Protein AF-A0A661JC10-F1 (afdb_monomer_lite)

Foldseek 3Di:
DVVVVVVVVVVVVVVVVVVVVVVVVVVDDDDDPVRVVVVCVVVVVVCVVVVVVVVVVCCVPPVVVVVVD

Secondary structure (DSSP, 8-state):
-HHHHHHHHHHHHHHHHHHHHHHHHHHSPPPPHHHHHHHHHHHHHHHHHHHHHHHHHHIIIIITTTT--

Sequence (69 aa):
MALDISTKNISARVSDTINEYLRVLKLARKPTREEFTMISKIAGAGLILIGVLGFIIYLLVTVLPGNLY

pLDDT: mean 85.33, std 11.1, range [57.0, 97.5]

Radius of gyration: 26.68 Å; chains: 1; bounding box: 41×21×78 Å

Structure (mmCIF, N/CA/C/O backbone):
data_AF-A0A661JC10-F1
#
_entry.id   AF-A0A661JC10-F1
#
loop_
_atom_site.group_PDB
_atom_site.id
_atom_site.type_symbol
_atom_site.label_atom_id
_atom_site.label_alt_id
_atom_site.label_comp_id
_atom_site.label_asym_id
_atom_site.label_entity_id
_atom_site.label_seq_id
_atom_site.pdbx_PDB_ins_code
_atom_site.Cartn_x
_atom_site.Cartn_y
_atom_site.Cartn_z
_atom_site.occupancy
_atom_site.B_iso_or_equiv
_atom_site.auth_seq_id
_atom_site.auth_comp_id
_atom_site.auth_asym_id
_atom_site.auth_atom_id
_atom_site.pdbx_PDB_model_num
ATOM 1 N N . MET A 1 1 ? 2.882 -15.637 48.580 1.00 61.56 1 MET A N 1
ATOM 2 C CA . MET A 1 1 ? 1.975 -14.481 48.762 1.00 61.56 1 MET A CA 1
ATOM 3 C C . MET A 1 1 ? 2.384 -13.269 47.920 1.00 61.56 1 MET A C 1
ATOM 5 O O . MET A 1 1 ? 1.565 -12.808 47.145 1.00 61.56 1 MET A O 1
ATOM 9 N N . ALA A 1 2 ? 3.637 -12.790 47.974 1.00 64.31 2 ALA A N 1
ATOM 10 C CA . ALA A 1 2 ? 4.085 -11.630 47.178 1.00 64.31 2 ALA A CA 1
ATOM 11 C C . ALA A 1 2 ? 4.131 -11.852 45.643 1.00 64.31 2 ALA A C 1
ATOM 13 O O . ALA A 1 2 ? 3.880 -10.922 44.882 1.00 64.31 2 ALA A O 1
ATOM 14 N N . LEU A 1 3 ? 4.399 -13.082 45.178 1.00 68.75 3 LEU A N 1
ATOM 15 C CA . LEU A 1 3 ? 4.453 -13.415 43.741 1.00 68.75 3 LEU A CA 1
ATOM 16 C C . LEU A 1 3 ? 3.067 -13.439 43.062 1.00 68.75 3 LEU A C 1
ATOM 18 O O . LEU A 1 3 ? 2.938 -13.063 41.898 1.00 68.75 3 LEU A O 1
ATOM 22 N N . ASP A 1 4 ? 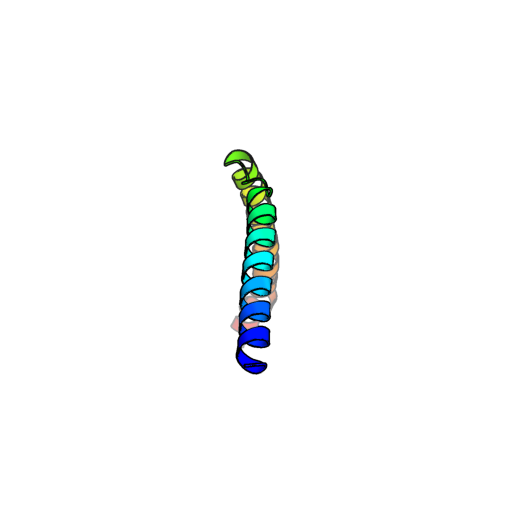2.022 -13.822 43.802 1.00 67.81 4 ASP A N 1
ATOM 23 C CA . ASP A 1 4 ? 0.631 -13.843 43.320 1.00 67.81 4 ASP A CA 1
ATOM 24 C C . ASP A 1 4 ? 0.095 -12.418 43.089 1.00 67.81 4 ASP A C 1
ATOM 26 O O . ASP A 1 4 ? -0.516 -12.125 42.064 1.00 67.81 4 ASP A O 1
ATOM 30 N N . ILE A 1 5 ? 0.445 -11.483 43.982 1.00 72.25 5 ILE A N 1
ATOM 31 C CA . ILE A 1 5 ? 0.072 -10.063 43.881 1.00 72.25 5 ILE A CA 1
ATOM 32 C C . ILE A 1 5 ? 0.704 -9.405 42.642 1.00 72.25 5 ILE A C 1
ATOM 34 O O . ILE A 1 5 ? 0.035 -8.640 41.946 1.00 72.25 5 ILE A O 1
ATOM 38 N N . SER A 1 6 ? 1.969 -9.719 42.332 1.00 71.81 6 SER A N 1
ATOM 39 C CA . SER A 1 6 ? 2.650 -9.201 41.134 1.00 71.81 6 SER A CA 1
ATOM 40 C C . SER A 1 6 ? 2.022 -9.748 39.846 1.00 71.81 6 SER A C 1
ATOM 42 O O . SER A 1 6 ? 1.691 -8.975 38.947 1.00 71.81 6 SER A O 1
ATOM 44 N N . THR A 1 7 ? 1.744 -11.055 39.792 1.00 70.12 7 THR A N 1
ATOM 45 C CA . THR A 1 7 ? 1.117 -11.7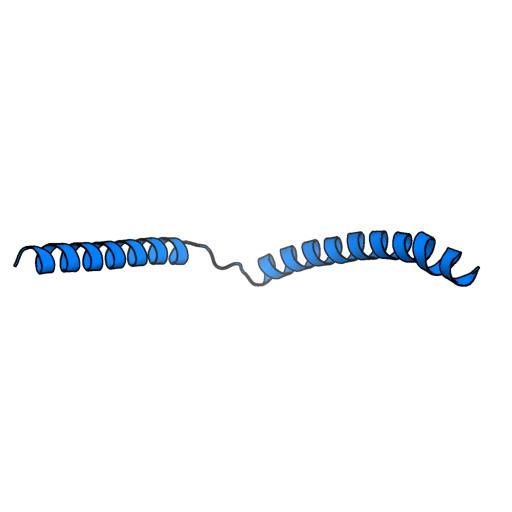06 38.626 1.00 70.12 7 THR A CA 1
ATOM 46 C C . THR A 1 7 ? -0.302 -11.183 38.378 1.00 70.12 7 THR A C 1
ATOM 48 O O . THR A 1 7 ? -0.666 -10.872 37.241 1.00 70.12 7 THR A O 1
ATOM 51 N N . LYS A 1 8 ? -1.092 -10.987 39.441 1.00 71.88 8 LYS A N 1
ATOM 52 C CA . LYS A 1 8 ? -2.447 -10.427 39.354 1.00 71.88 8 LYS A CA 1
ATOM 53 C C . LYS A 1 8 ? -2.439 -8.975 38.858 1.00 71.88 8 LYS A C 1
ATOM 55 O O . LYS A 1 8 ? -3.248 -8.638 37.998 1.00 71.88 8 LYS A O 1
ATOM 60 N N . ASN A 1 9 ? -1.495 -8.147 39.321 1.00 73.19 9 ASN A N 1
ATOM 61 C CA . ASN A 1 9 ? -1.329 -6.752 38.882 1.00 73.19 9 ASN A CA 1
ATOM 62 C C . ASN A 1 9 ? -0.890 -6.654 37.408 1.00 73.19 9 ASN A C 1
ATOM 64 O O . ASN A 1 9 ? -1.423 -5.839 36.660 1.00 73.19 9 ASN A O 1
ATOM 68 N N . ILE A 1 10 ? 0.007 -7.536 36.954 1.00 76.88 10 ILE A N 1
ATOM 69 C CA . ILE A 1 10 ? 0.420 -7.605 35.543 1.00 76.88 10 ILE A CA 1
ATOM 70 C C . ILE A 1 10 ? -0.753 -8.043 34.653 1.00 76.88 10 ILE A C 1
ATOM 72 O O . ILE A 1 10 ? -1.007 -7.410 33.629 1.00 76.88 10 ILE A O 1
ATOM 76 N N . SER A 1 11 ? -1.516 -9.068 35.056 1.00 74.50 11 SER A N 1
ATOM 77 C CA . SER A 1 11 ? -2.693 -9.523 34.293 1.00 74.50 11 SER A CA 1
ATOM 78 C C . SER A 1 11 ? -3.795 -8.457 34.212 1.00 74.50 11 SER A C 1
ATOM 80 O O . SER A 1 11 ? -4.427 -8.293 33.165 1.00 74.50 11 SER A O 1
ATOM 82 N N . ALA A 1 12 ? -3.978 -7.687 35.291 1.00 77.69 12 ALA A N 1
ATOM 83 C CA . ALA A 1 12 ? -4.917 -6.574 35.342 1.00 77.69 12 ALA A CA 1
ATOM 84 C C . ALA A 1 12 ? -4.476 -5.445 34.399 1.00 77.69 12 ALA A C 1
ATOM 86 O O . ALA A 1 12 ? -5.249 -5.039 33.537 1.00 77.69 12 ALA A O 1
ATOM 87 N N . ARG A 1 13 ? -3.199 -5.038 34.457 1.00 77.62 13 ARG A N 1
ATOM 88 C CA . ARG A 1 13 ? -2.629 -4.013 33.566 1.00 77.62 13 ARG A CA 1
ATOM 89 C C . ARG A 1 13 ? -2.753 -4.371 32.085 1.00 77.62 13 ARG A C 1
ATOM 91 O O . ARG A 1 13 ? -3.157 -3.526 31.297 1.00 77.62 13 ARG A O 1
ATOM 98 N N . VAL A 1 14 ? -2.440 -5.612 31.700 1.00 81.81 14 VAL A N 1
ATOM 99 C CA . VAL A 1 14 ? -2.553 -6.057 30.296 1.00 81.81 14 VAL A CA 1
ATOM 100 C C . VAL A 1 14 ? -4.010 -6.026 29.826 1.00 81.81 14 VAL A C 1
ATOM 102 O O . VAL A 1 14 ? -4.287 -5.593 28.707 1.00 81.81 14 VAL A O 1
ATOM 105 N N . SER A 1 15 ? -4.950 -6.425 30.685 1.00 82.00 15 SER A N 1
ATOM 106 C CA . SER A 1 15 ? -6.384 -6.384 30.372 1.00 82.00 15 SER A CA 1
ATOM 107 C C . SER A 1 15 ? -6.897 -4.949 30.196 1.00 82.00 15 SER A C 1
ATOM 109 O O . SER A 1 15 ? -7.684 -4.686 29.283 1.00 82.00 15 SER A O 1
ATOM 111 N N . ASP A 1 16 ? -6.426 -4.009 31.016 1.00 84.75 16 ASP A N 1
ATOM 112 C CA . ASP A 1 16 ? -6.773 -2.588 30.905 1.00 84.75 16 ASP A CA 1
ATOM 113 C C . ASP A 1 16 ? -6.226 -1.976 29.607 1.00 84.75 16 ASP A C 1
ATOM 115 O O . ASP A 1 16 ? -6.962 -1.320 28.866 1.00 84.75 16 ASP A O 1
ATOM 119 N N . THR A 1 17 ? -4.968 -2.274 29.267 1.00 84.06 17 THR A N 1
ATOM 120 C CA . THR A 1 17 ? -4.319 -1.788 28.042 1.00 84.06 17 THR A CA 1
ATOM 121 C C . THR A 1 17 ? -5.004 -2.305 26.771 1.00 84.06 17 THR A C 1
ATOM 123 O O . THR A 1 17 ? -5.232 -1.545 25.829 1.00 84.06 17 THR A O 1
ATOM 126 N N . ILE A 1 18 ? -5.399 -3.583 26.729 1.00 86.81 18 ILE A N 1
ATOM 127 C CA . ILE A 1 18 ? -6.135 -4.137 25.579 1.00 86.81 18 ILE A CA 1
ATOM 128 C C . ILE A 1 18 ? -7.500 -3.454 25.429 1.00 86.81 18 ILE A C 1
ATOM 130 O O . ILE A 1 18 ? -7.907 -3.118 24.315 1.00 86.81 18 ILE A O 1
ATOM 134 N N . ASN A 1 19 ? -8.203 -3.201 26.535 1.00 88.38 19 ASN A N 1
ATOM 135 C CA . ASN A 1 19 ? -9.481 -2.492 26.500 1.00 88.38 19 ASN A CA 1
ATOM 136 C C . ASN A 1 19 ? -9.343 -1.045 26.008 1.00 88.38 19 ASN A C 1
ATOM 138 O O . ASN A 1 19 ? -10.222 -0.560 25.289 1.00 88.38 19 ASN A O 1
ATOM 142 N N . GLU A 1 20 ? -8.249 -0.366 26.350 1.00 87.44 20 GLU A N 1
ATOM 143 C CA . GLU A 1 20 ? -7.936 0.974 25.852 1.00 87.44 20 GLU A CA 1
ATOM 144 C C . GLU A 1 20 ? -7.697 0.972 24.332 1.00 87.44 20 GLU A C 1
ATOM 146 O O . GLU A 1 20 ? -8.352 1.729 23.608 1.00 87.44 20 GLU A O 1
ATOM 151 N N . TYR A 1 21 ? -6.881 0.046 23.811 1.00 90.50 21 TYR A N 1
ATOM 152 C CA . TYR A 1 21 ? -6.679 -0.106 22.362 1.00 90.50 21 TYR A CA 1
ATOM 153 C C . TYR A 1 21 ? -7.967 -0.454 21.616 1.00 90.50 21 TYR A C 1
ATOM 155 O O . TYR A 1 21 ? -8.229 0.088 20.542 1.00 90.50 21 TYR A O 1
ATOM 163 N N . LEU A 1 22 ? -8.814 -1.313 22.187 1.00 90.25 22 LEU A N 1
ATOM 164 C CA . LEU A 1 22 ? -10.110 -1.640 21.596 1.00 90.25 22 LEU A CA 1
ATOM 165 C C . LEU A 1 22 ? -11.033 -0.421 21.514 1.00 90.25 22 LEU A C 1
ATOM 167 O O . LEU A 1 22 ? -11.789 -0.312 20.549 1.00 90.25 22 LEU A O 1
ATOM 171 N N . ARG A 1 23 ? -10.991 0.507 22.479 1.00 92.06 23 ARG A N 1
ATOM 172 C CA . ARG A 1 23 ? -11.747 1.769 22.385 1.00 92.06 23 ARG A CA 1
ATOM 173 C C . ARG A 1 23 ? -11.222 2.641 21.250 1.00 92.06 23 ARG A C 1
ATOM 175 O O . ARG A 1 23 ? -12.030 3.143 20.477 1.00 92.06 23 ARG A O 1
ATOM 182 N N . VAL A 1 24 ? -9.904 2.756 21.095 1.00 92.81 24 VAL A N 1
ATOM 183 C CA . VAL A 1 24 ? -9.290 3.515 19.991 1.00 92.81 24 VAL A CA 1
ATOM 184 C C . VAL A 1 24 ? -9.645 2.907 18.630 1.00 92.81 24 VAL A C 1
ATOM 186 O O . VAL A 1 24 ? -10.083 3.621 17.732 1.00 92.81 24 VAL A O 1
ATOM 189 N N . LEU A 1 25 ? -9.550 1.583 18.486 1.00 89.31 25 LEU A N 1
ATOM 190 C CA . LEU A 1 25 ? -9.936 0.881 17.256 1.00 89.31 25 LEU A CA 1
ATOM 191 C C . LEU A 1 25 ? -11.436 1.007 16.950 1.00 89.31 25 LEU A C 1
ATOM 193 O O . LEU A 1 25 ? -11.818 1.045 15.785 1.00 89.31 25 LEU A O 1
ATOM 197 N N . LYS A 1 26 ? -12.292 1.101 17.975 1.00 87.69 26 LYS A N 1
ATOM 198 C CA . LYS A 1 26 ? -13.733 1.367 17.810 1.00 87.69 26 LYS A CA 1
ATOM 199 C C . LYS A 1 26 ? -14.040 2.827 17.462 1.00 87.69 26 LYS A C 1
ATOM 201 O O . LYS A 1 26 ? -15.058 3.081 16.827 1.00 87.69 26 LYS A O 1
ATOM 206 N N . LEU A 1 27 ? -13.190 3.769 17.878 1.00 92.50 27 LEU A N 1
ATOM 207 C CA . LEU A 1 27 ? -13.272 5.180 17.483 1.00 92.50 27 LEU A CA 1
ATOM 208 C C . LEU A 1 27 ? -12.785 5.401 16.046 1.00 92.50 27 LEU A C 1
ATOM 210 O O . LEU A 1 27 ? -13.190 6.372 15.407 1.00 92.50 27 LEU A O 1
ATOM 214 N N . ALA A 1 28 ? -11.941 4.507 15.524 1.00 89.31 28 ALA A N 1
ATOM 215 C CA . ALA A 1 28 ? -11.517 4.558 14.136 1.00 89.31 28 ALA A CA 1
ATOM 216 C C . ALA A 1 28 ? -12.729 4.414 13.200 1.00 89.31 28 ALA A C 1
ATOM 218 O O . ALA A 1 28 ? -13.523 3.474 13.278 1.00 89.31 28 ALA A O 1
ATOM 219 N N . ARG A 1 29 ? -12.871 5.372 12.283 1.00 84.50 29 ARG A N 1
ATOM 220 C CA . ARG A 1 29 ? -13.931 5.382 11.276 1.00 84.50 29 ARG A CA 1
ATOM 221 C C . ARG A 1 29 ? -13.701 4.231 10.295 1.00 84.50 29 ARG A C 1
ATOM 223 O O . ARG A 1 29 ? -12.699 4.210 9.586 1.00 84.50 29 ARG A O 1
ATOM 230 N N . LYS A 1 30 ? -14.654 3.300 10.198 1.00 88.81 30 LYS A N 1
ATOM 231 C CA . LYS A 1 30 ? -14.682 2.333 9.092 1.00 88.81 30 LYS A CA 1
ATOM 232 C C . LYS A 1 30 ? -14.951 3.096 7.782 1.00 88.81 30 LYS A C 1
ATOM 234 O O . LYS A 1 30 ? -15.966 3.798 7.735 1.00 88.81 30 LYS A O 1
ATOM 239 N N . PRO A 1 31 ? -14.095 2.972 6.749 1.00 84.75 31 PRO A N 1
ATOM 240 C CA . PRO A 1 31 ? -14.296 3.681 5.489 1.00 84.75 31 PRO A CA 1
ATOM 241 C C . PRO A 1 31 ? -15.600 3.231 4.827 1.00 84.75 31 PRO A C 1
ATOM 243 O O . PRO A 1 31 ? -15.975 2.049 4.905 1.00 84.75 31 PRO A O 1
ATOM 246 N N . THR A 1 32 ? -16.298 4.164 4.184 1.00 91.19 32 THR A N 1
ATOM 247 C CA . THR A 1 32 ? -17.464 3.825 3.357 1.00 91.19 32 THR A CA 1
ATOM 248 C C . THR A 1 32 ? -17.016 3.093 2.091 1.00 91.19 32 THR A C 1
ATOM 250 O O . THR A 1 32 ? -15.831 3.074 1.735 1.00 91.19 32 THR A O 1
ATOM 253 N N . ARG A 1 33 ? -17.945 2.416 1.407 1.00 90.44 33 ARG A N 1
ATOM 254 C CA . ARG A 1 33 ? -17.599 1.663 0.189 1.00 90.44 33 ARG A CA 1
ATOM 255 C C . ARG A 1 33 ? -17.156 2.606 -0.927 1.00 90.44 33 ARG A C 1
ATOM 257 O O . ARG A 1 33 ? -16.255 2.262 -1.685 1.00 90.44 33 ARG A O 1
ATOM 264 N N . GLU A 1 34 ? -17.716 3.804 -0.955 1.00 91.94 34 GLU A N 1
ATOM 265 C CA . GLU A 1 34 ? -17.411 4.872 -1.897 1.00 91.94 34 GLU A CA 1
ATOM 266 C C . GLU A 1 34 ? -15.988 5.414 -1.685 1.00 91.94 34 GLU A C 1
ATOM 268 O O . GLU A 1 34 ? -15.206 5.469 -2.638 1.00 91.94 34 GLU A O 1
ATOM 273 N N . GLU A 1 35 ? -15.619 5.732 -0.437 1.00 90.81 35 GLU A N 1
ATOM 274 C CA . GLU A 1 35 ? -14.264 6.173 -0.063 1.00 90.81 35 GLU A CA 1
ATOM 275 C C . GLU A 1 35 ? -13.221 5.102 -0.396 1.00 90.81 35 GLU A C 1
ATOM 277 O O . GLU A 1 35 ? -12.186 5.390 -1.002 1.00 90.81 35 GLU A O 1
ATOM 282 N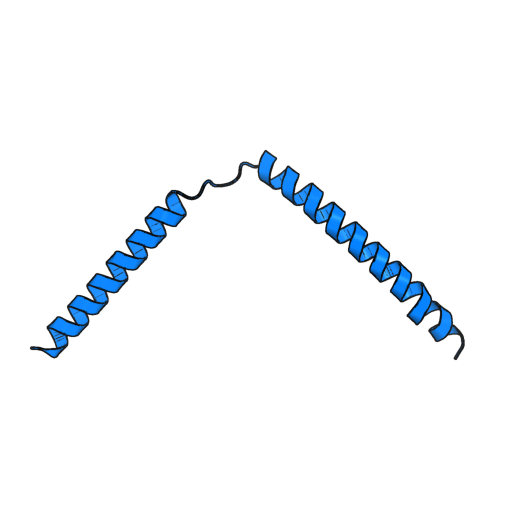 N . PHE A 1 36 ? -13.517 3.845 -0.054 1.00 92.19 36 PHE A N 1
ATOM 283 C CA . PHE A 1 36 ? -12.634 2.724 -0.354 1.00 92.19 36 PHE A CA 1
ATOM 284 C C . PHE A 1 36 ? -12.412 2.581 -1.862 1.00 92.19 36 PHE A C 1
ATOM 286 O O . PHE A 1 36 ? -11.270 2.526 -2.313 1.00 92.19 36 PHE A O 1
ATOM 293 N N . THR A 1 37 ? -13.483 2.581 -2.659 1.00 93.94 37 THR A N 1
ATOM 294 C CA . THR A 1 37 ? -13.377 2.468 -4.117 1.00 93.94 37 THR A CA 1
ATOM 295 C C . THR A 1 37 ? -12.623 3.643 -4.736 1.00 93.94 37 THR A C 1
ATOM 297 O O . THR A 1 37 ? -11.875 3.432 -5.691 1.00 93.94 37 THR A O 1
ATOM 300 N N . MET A 1 38 ? -12.767 4.861 -4.210 1.00 95.12 38 MET A N 1
ATOM 301 C CA . MET A 1 38 ? -12.005 6.017 -4.688 1.00 95.12 38 MET A CA 1
ATOM 302 C C . MET A 1 38 ? -10.500 5.824 -4.470 1.00 95.12 38 MET A C 1
ATOM 304 O O . MET A 1 38 ? -9.720 5.946 -5.417 1.00 95.12 38 MET A O 1
ATOM 308 N N . ILE A 1 39 ? -10.098 5.441 -3.256 1.00 94.94 39 ILE A N 1
ATOM 309 C CA . ILE A 1 39 ? -8.690 5.197 -2.918 1.00 94.94 39 ILE A CA 1
ATOM 310 C C . ILE A 1 39 ? -8.145 4.011 -3.724 1.00 94.94 39 ILE A C 1
ATOM 312 O O . ILE A 1 39 ? -7.065 4.111 -4.303 1.00 94.94 39 ILE A O 1
ATOM 316 N N . SER A 1 40 ? -8.896 2.911 -3.829 1.00 95.62 40 SER A N 1
ATOM 317 C CA . SER A 1 40 ? -8.489 1.733 -4.605 1.00 95.62 40 SER A CA 1
ATOM 318 C C . SER A 1 40 ? -8.308 2.036 -6.091 1.00 95.62 40 SER A C 1
ATOM 320 O O . SER A 1 40 ? -7.383 1.508 -6.700 1.00 95.62 40 SER A O 1
ATOM 322 N N . LYS A 1 41 ? -9.147 2.895 -6.685 1.00 95.62 41 LYS A N 1
ATOM 323 C CA . LYS A 1 41 ? -8.994 3.316 -8.088 1.00 95.62 41 LYS A CA 1
ATOM 324 C C . LYS A 1 41 ? -7.703 4.103 -8.300 1.00 95.62 41 LYS A C 1
ATOM 326 O O . LYS A 1 41 ? -6.978 3.826 -9.249 1.00 95.62 41 LYS A O 1
ATOM 331 N N . ILE A 1 42 ? -7.404 5.048 -7.410 1.00 96.19 42 ILE A N 1
ATOM 332 C CA . ILE A 1 42 ? -6.194 5.879 -7.495 1.00 96.19 42 ILE A CA 1
ATOM 333 C C . ILE A 1 42 ? -4.941 5.026 -7.256 1.00 96.19 42 ILE A C 1
ATOM 335 O O . ILE A 1 42 ? -3.990 5.095 -8.032 1.00 96.19 42 ILE A O 1
ATOM 339 N N . ALA A 1 43 ? -4.957 4.169 -6.232 1.00 96.50 43 ALA A N 1
ATOM 340 C CA . ALA A 1 43 ? -3.862 3.246 -5.941 1.00 96.50 43 ALA A CA 1
ATOM 341 C C . ALA A 1 43 ? -3.638 2.246 -7.086 1.00 96.50 43 ALA A C 1
ATOM 343 O O . ALA A 1 43 ? -2.505 2.037 -7.512 1.00 96.50 43 ALA A O 1
ATOM 344 N N . GLY A 1 44 ? -4.716 1.675 -7.630 1.00 97.00 44 GLY A N 1
ATOM 345 C CA . GLY A 1 44 ? -4.657 0.774 -8.779 1.00 97.00 44 GLY A CA 1
ATOM 346 C C . GLY A 1 44 ? -4.085 1.454 -10.022 1.00 97.00 44 GLY A C 1
ATOM 347 O O . GLY A 1 44 ? -3.215 0.888 -10.679 1.00 97.00 44 GLY A O 1
ATOM 348 N N . ALA A 1 45 ? -4.496 2.693 -10.305 1.00 97.31 45 ALA A N 1
ATOM 349 C CA . ALA A 1 45 ? -3.935 3.478 -11.402 1.00 97.31 45 ALA A CA 1
ATOM 350 C C . ALA A 1 45 ? -2.429 3.739 -11.212 1.00 97.31 45 ALA A C 1
ATOM 352 O O . ALA A 1 45 ? -1.660 3.590 -12.161 1.00 97.31 45 ALA A O 1
ATOM 353 N N . GLY A 1 46 ? -1.994 4.056 -9.988 1.00 96.88 46 GLY A N 1
ATOM 354 C CA . GLY A 1 46 ? -0.577 4.242 -9.660 1.00 96.88 46 GLY A CA 1
ATOM 355 C C . GLY A 1 46 ? 0.257 2.971 -9.844 1.00 96.88 46 GLY A C 1
ATOM 356 O O . GLY A 1 46 ? 1.330 3.021 -10.445 1.00 96.88 46 GLY A O 1
ATOM 357 N N . LEU A 1 47 ? -0.255 1.821 -9.394 1.00 97.31 47 LEU A N 1
ATOM 358 C CA . LEU A 1 47 ? 0.410 0.525 -9.572 1.00 97.31 47 LEU A CA 1
ATOM 359 C C . LEU A 1 47 ? 0.552 0.151 -11.050 1.00 97.31 47 LEU A C 1
ATOM 361 O O . LEU A 1 47 ? 1.622 -0.293 -11.460 1.00 97.31 47 LEU A O 1
ATOM 365 N N . ILE A 1 48 ? -0.495 0.361 -11.853 1.00 97.50 48 ILE A N 1
ATOM 366 C CA . ILE A 1 48 ? -0.448 0.099 -13.297 1.00 97.50 48 ILE A CA 1
ATOM 367 C C . ILE A 1 48 ? 0.574 1.017 -13.967 1.00 97.50 48 ILE A C 1
ATOM 369 O O . 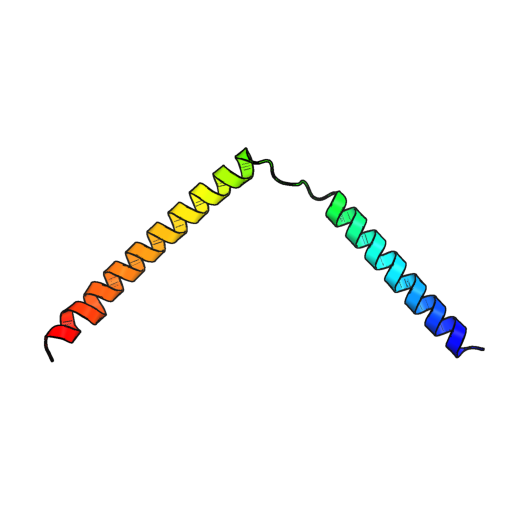ILE A 1 48 ? 1.388 0.539 -14.749 1.00 97.50 48 ILE A O 1
ATOM 373 N N . LEU A 1 49 ? 0.578 2.313 -13.643 1.00 97.38 49 LEU A N 1
ATOM 374 C CA . LEU A 1 49 ? 1.503 3.274 -14.243 1.00 97.38 49 LEU A CA 1
ATOM 375 C C . LEU A 1 49 ? 2.967 2.889 -13.981 1.00 97.38 49 LEU A C 1
ATOM 377 O O . LEU A 1 49 ? 3.761 2.786 -14.916 1.00 97.38 49 LEU A O 1
ATOM 381 N N . ILE A 1 50 ? 3.315 2.643 -12.716 1.00 97.38 50 ILE A N 1
ATOM 382 C CA . ILE A 1 50 ? 4.681 2.276 -12.320 1.00 97.38 50 ILE A CA 1
ATOM 383 C C . ILE A 1 50 ? 5.047 0.899 -12.887 1.00 97.38 50 ILE A C 1
ATOM 385 O O . ILE A 1 50 ? 6.156 0.714 -13.384 1.00 97.38 50 ILE A O 1
ATOM 389 N N . GLY A 1 51 ? 4.107 -0.050 -12.866 1.00 96.44 51 GLY A N 1
ATOM 390 C CA . GLY A 1 51 ? 4.287 -1.383 -13.432 1.00 96.44 51 GLY A CA 1
ATOM 391 C C . GLY A 1 51 ? 4.567 -1.348 -14.932 1.00 96.44 51 GLY A C 1
ATOM 392 O O . GLY A 1 51 ? 5.497 -2.004 -15.386 1.00 96.44 51 GLY A O 1
ATOM 393 N N . VAL A 1 52 ? 3.830 -0.537 -15.697 1.00 97.50 52 VAL A N 1
ATOM 394 C CA . VAL A 1 52 ? 4.052 -0.355 -17.139 1.00 97.50 52 VAL A CA 1
ATOM 395 C C . VAL A 1 52 ? 5.393 0.322 -17.405 1.00 97.50 52 VAL A C 1
ATOM 397 O O . VAL A 1 52 ? 6.127 -0.130 -18.278 1.00 97.50 52 VAL A O 1
ATOM 400 N N . LEU A 1 53 ? 5.758 1.357 -16.644 1.00 97.06 53 LEU A N 1
ATOM 401 C CA . LEU A 1 53 ? 7.062 2.011 -16.787 1.00 97.06 53 LEU A CA 1
ATOM 402 C C . LEU A 1 53 ? 8.218 1.032 -16.535 1.00 97.06 53 LEU A C 1
ATOM 404 O O . LEU A 1 53 ? 9.129 0.931 -17.355 1.00 97.06 53 LEU A O 1
ATOM 408 N N . GLY A 1 54 ? 8.154 0.263 -15.445 1.00 95.25 54 GLY A N 1
ATOM 409 C CA . GLY A 1 54 ? 9.139 -0.780 -15.153 1.00 95.25 54 GLY A CA 1
ATOM 410 C C . 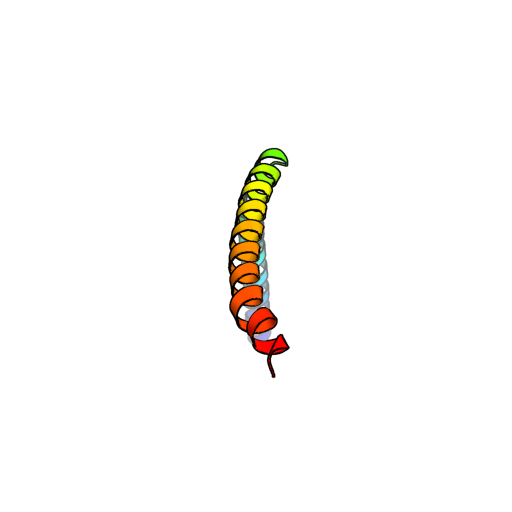GLY A 1 54 ? 9.146 -1.896 -16.201 1.00 95.25 54 GLY A C 1
ATOM 411 O O . GLY A 1 54 ? 10.212 -2.369 -16.589 1.00 95.25 54 GLY A O 1
ATOM 4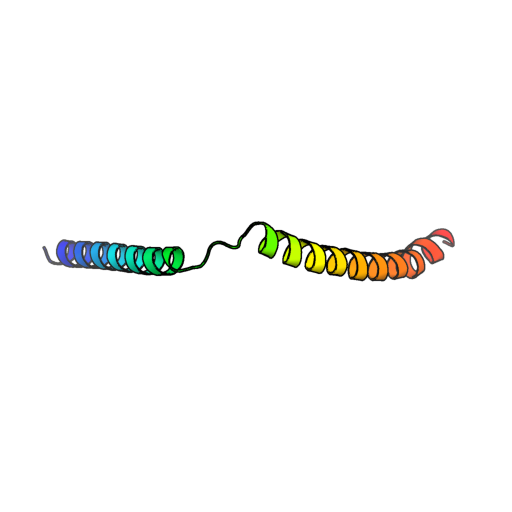12 N N . PHE A 1 55 ? 7.974 -2.274 -16.714 1.00 95.00 55 PHE A N 1
ATOM 413 C CA . PHE A 1 55 ? 7.834 -3.280 -17.764 1.00 95.00 55 PHE A CA 1
ATOM 414 C C . PHE A 1 55 ? 8.451 -2.826 -19.091 1.00 95.00 55 PHE A C 1
ATOM 416 O O . PHE A 1 55 ? 9.164 -3.600 -19.721 1.00 95.00 55 PHE A O 1
ATOM 423 N N . ILE A 1 56 ? 8.254 -1.568 -19.494 1.00 95.25 56 ILE A N 1
ATOM 424 C CA . ILE A 1 56 ? 8.882 -1.000 -20.697 1.00 95.25 56 ILE A CA 1
ATOM 425 C C . ILE A 1 56 ? 10.406 -1.029 -20.558 1.00 95.25 56 ILE A C 1
ATOM 427 O O . ILE A 1 56 ? 11.097 -1.468 -21.477 1.00 95.25 56 ILE A O 1
ATOM 431 N N . ILE A 1 57 ? 10.935 -0.615 -19.403 1.00 93.06 57 ILE A N 1
ATOM 432 C CA . ILE A 1 57 ? 12.379 -0.655 -19.139 1.00 93.06 57 ILE A CA 1
ATOM 433 C C . ILE A 1 57 ? 12.901 -2.098 -19.211 1.00 93.06 57 ILE A C 1
ATOM 435 O O . ILE A 1 57 ? 13.917 -2.343 -19.858 1.00 93.06 57 ILE A O 1
ATOM 439 N N . TYR A 1 58 ? 12.194 -3.063 -18.617 1.00 90.25 58 TYR A N 1
ATOM 440 C CA . TYR A 1 58 ? 12.543 -4.485 -18.692 1.00 90.25 58 TYR A CA 1
ATOM 441 C C . TYR A 1 58 ? 12.549 -5.018 -20.132 1.00 90.25 58 TYR A C 1
ATOM 443 O O . TYR A 1 58 ? 13.492 -5.696 -20.539 1.00 90.25 58 TYR A O 1
ATOM 451 N N . LEU A 1 59 ? 11.533 -4.688 -20.932 1.00 90.00 59 LEU A N 1
ATOM 452 C CA . LEU A 1 59 ? 11.480 -5.101 -22.334 1.00 90.00 59 LEU A CA 1
ATOM 453 C C . LEU A 1 59 ? 12.670 -4.548 -23.130 1.00 90.00 59 LEU A C 1
ATOM 455 O O . LEU A 1 59 ? 13.290 -5.281 -23.899 1.00 90.00 59 LEU A O 1
ATOM 459 N N . LEU A 1 60 ? 13.023 -3.279 -22.918 1.00 87.88 60 LEU A N 1
ATOM 460 C CA . LEU A 1 60 ? 14.129 -2.637 -23.629 1.00 87.88 60 LEU A CA 1
ATOM 461 C C . LEU A 1 60 ? 15.503 -3.158 -23.193 1.00 87.88 60 LEU A C 1
ATOM 463 O O . LEU A 1 60 ? 16.375 -3.337 -24.036 1.00 87.88 60 LEU A O 1
ATOM 467 N N . VAL A 1 61 ? 15.709 -3.389 -21.895 1.00 87.00 61 VAL A N 1
ATOM 468 C CA . VAL A 1 61 ? 17.029 -3.733 -21.339 1.00 87.00 61 VAL A CA 1
ATOM 469 C C . VAL A 1 61 ? 17.270 -5.240 -21.272 1.00 87.00 61 VAL A C 1
ATOM 471 O O . VAL A 1 61 ? 18.415 -5.667 -21.343 1.00 87.00 61 VAL A O 1
ATOM 474 N N . THR A 1 62 ? 16.235 -6.065 -21.131 1.00 83.19 62 THR A N 1
ATOM 475 C CA . THR A 1 62 ? 16.395 -7.519 -20.963 1.00 83.19 62 THR A CA 1
ATOM 476 C C . THR A 1 62 ? 15.961 -8.294 -22.198 1.00 83.19 62 THR A C 1
ATOM 478 O O . THR A 1 62 ? 16.696 -9.165 -22.653 1.00 83.19 62 THR A O 1
ATOM 481 N N . VAL A 1 63 ? 14.796 -7.980 -22.769 1.00 79.19 63 VAL A N 1
ATOM 482 C CA . VAL A 1 63 ? 14.257 -8.749 -23.905 1.00 79.19 63 VAL A CA 1
ATOM 483 C C . VAL A 1 63 ? 14.942 -8.377 -25.222 1.00 79.19 63 VAL A C 1
ATOM 485 O O . VAL A 1 63 ? 15.210 -9.257 -26.036 1.00 79.19 63 VAL A O 1
ATOM 488 N N . LEU A 1 64 ? 15.257 -7.094 -25.430 1.00 71.94 64 LEU A N 1
ATOM 489 C CA . LEU A 1 64 ? 15.854 -6.624 -26.683 1.00 71.94 64 LEU A CA 1
ATOM 490 C C . LEU A 1 64 ? 17.340 -7.001 -26.875 1.00 71.94 64 LEU A C 1
ATOM 492 O O . LEU A 1 64 ? 17.679 -7.360 -27.992 1.00 71.94 64 LEU A O 1
ATOM 496 N N . PRO A 1 65 ? 18.237 -6.955 -25.866 1.00 70.50 65 PRO A N 1
ATOM 497 C CA . PRO A 1 65 ? 19.615 -7.433 -26.027 1.00 70.50 65 PRO A CA 1
ATOM 498 C C . PRO A 1 65 ? 19.786 -8.924 -25.697 1.00 70.50 65 PRO A C 1
ATOM 500 O O . PRO A 1 65 ? 20.756 -9.530 -26.140 1.00 70.50 65 PRO A O 1
ATOM 503 N N . GLY A 1 66 ? 18.853 -9.531 -24.952 1.00 63.62 66 GLY A N 1
ATOM 504 C CA . GLY A 1 66 ? 18.869 -10.965 -24.640 1.00 63.62 66 GLY A CA 1
ATOM 505 C C . GLY A 1 66 ? 18.476 -11.873 -25.810 1.00 63.62 66 GLY A C 1
ATOM 506 O O . GLY A 1 66 ? 18.576 -13.086 -25.684 1.00 63.62 66 GLY A O 1
ATOM 507 N N . ASN A 1 67 ? 18.024 -11.309 -26.936 1.00 62.03 67 ASN A N 1
ATOM 508 C CA . ASN A 1 67 ? 17.754 -12.049 -28.174 1.00 62.03 67 ASN A CA 1
ATOM 509 C C . ASN A 1 67 ? 18.931 -12.028 -29.170 1.00 62.03 67 ASN A C 1
ATOM 511 O O . ASN A 1 67 ? 18.825 -12.633 -30.237 1.00 62.03 67 ASN A O 1
ATOM 515 N N . LEU A 1 68 ? 20.006 -11.294 -28.848 1.00 64.56 68 LEU A N 1
ATOM 516 C CA . LEU A 1 68 ? 21.128 -11.025 -29.749 1.00 64.56 68 LEU A CA 1
ATOM 517 C C . LEU A 1 68 ? 22.439 -11.710 -29.316 1.00 64.56 68 LEU A C 1
ATOM 519 O O . LEU A 1 68 ? 23.463 -11.497 -29.966 1.00 64.56 68 LEU A O 1
ATOM 523 N N . TYR A 1 69 ? 22.396 -12.540 -28.266 1.00 57.00 69 TYR A N 1
ATOM 524 C CA . TYR A 1 69 ? 23.455 -13.463 -27.838 1.00 57.00 69 TYR A CA 1
ATOM 525 C C . TYR A 1 69 ? 22.868 -14.827 -27.480 1.00 57.00 69 TYR A C 1
ATOM 527 O O . TYR A 1 69 ? 21.848 -14.844 -26.754 1.00 57.00 69 TYR A O 1
#